Protein AF-A0A923UXL6-F1 (afdb_monomer_lite)

Foldseek 3Di:
DDDPPPPLAPCDPVLQVVLVVVFKGKDWDADPNATAIAIWGRPVNPNDPTRVRRLVVLVVVLPDPPDSSVRRVSSRVSSVVVPDDD

Radius of gyration: 13.3 Å; chains: 1; bounding box: 40×26×32 Å

Sequence (86 aa):
MFRKNMLISNWNTDDSTAARAQGWDVYEVVDNGHYYLEIQRDDASNIFLTDTAARDFVKALATKQKTLHHRAYMAMFLSKTQRRSA

pLDDT: mean 83.08, std 18.28, range [33.69, 96.88]

Structure (mmCIF, N/CA/C/O backbone):
data_AF-A0A923UXL6-F1
#
_entry.id   AF-A0A923UXL6-F1
#
loop_
_atom_site.group_PDB
_atom_site.id
_atom_site.type_symbol
_atom_site.label_atom_id
_atom_site.label_alt_id
_atom_site.label_comp_id
_atom_site.label_asym_id
_atom_site.label_entity_id
_atom_site.label_seq_id
_atom_site.pdbx_PDB_ins_code
_atom_site.Cartn_x
_atom_site.Cartn_y
_atom_site.Cartn_z
_atom_site.occupancy
_atom_site.B_iso_or_equiv
_atom_site.auth_seq_id
_atom_site.auth_comp_id
_atom_site.auth_asym_id
_atom_site.auth_atom_id
_atom_site.pdbx_PDB_model_num
ATOM 1 N N . MET A 1 1 ? 26.872 -10.238 -9.822 1.00 35.12 1 MET A N 1
ATOM 2 C CA . MET A 1 1 ? 27.046 -8.773 -9.699 1.00 35.12 1 MET A CA 1
ATOM 3 C C . MET A 1 1 ? 25.672 -8.168 -9.422 1.00 35.12 1 MET A C 1
ATOM 5 O O . MET A 1 1 ? 24.918 -7.935 -10.355 1.00 35.12 1 MET A O 1
ATOM 9 N N . PHE A 1 2 ? 25.282 -8.037 -8.151 1.00 33.69 2 PHE A N 1
ATOM 10 C CA . PHE A 1 2 ? 23.959 -7.516 -7.785 1.00 33.69 2 PHE A CA 1
ATOM 11 C C . PHE A 1 2 ? 23.957 -5.994 -7.939 1.00 33.69 2 PHE A C 1
ATOM 13 O O . PHE A 1 2 ? 24.761 -5.302 -7.312 1.00 33.69 2 PHE A O 1
ATOM 20 N N . ARG A 1 3 ? 23.109 -5.472 -8.833 1.00 38.31 3 ARG A N 1
ATOM 21 C CA . ARG A 1 3 ? 23.004 -4.030 -9.062 1.00 38.31 3 ARG A CA 1
ATOM 22 C C . ARG A 1 3 ? 22.409 -3.362 -7.829 1.00 38.31 3 ARG A C 1
ATOM 24 O O . ARG A 1 3 ?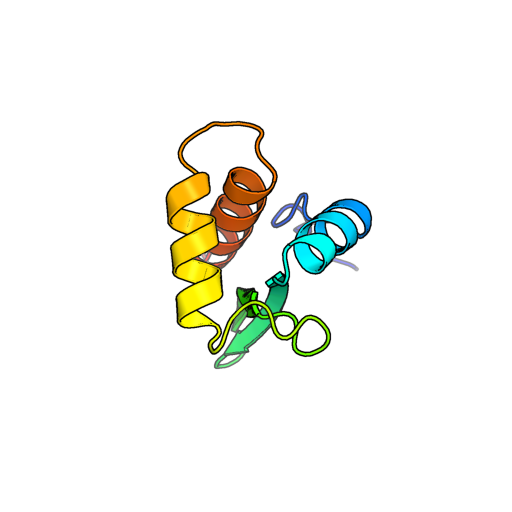 21.297 -3.652 -7.404 1.00 38.31 3 ARG A O 1
ATOM 31 N N . LYS A 1 4 ? 23.184 -2.421 -7.309 1.00 38.47 4 LYS A N 1
ATOM 32 C CA . LYS A 1 4 ? 22.937 -1.536 -6.174 1.00 38.47 4 LYS A CA 1
ATOM 33 C C . LYS A 1 4 ? 21.886 -0.457 -6.514 1.00 38.47 4 LYS A C 1
ATOM 35 O O . LYS A 1 4 ? 22.119 0.717 -6.269 1.00 38.47 4 LYS A O 1
ATOM 40 N N . ASN A 1 5 ? 20.748 -0.858 -7.092 1.00 41.31 5 ASN A N 1
ATOM 41 C CA . ASN A 1 5 ? 19.578 0.004 -7.340 1.00 41.31 5 ASN A CA 1
ATOM 42 C C . ASN A 1 5 ? 18.445 -0.234 -6.323 1.00 41.31 5 ASN A C 1
ATOM 44 O O . ASN A 1 5 ? 17.342 0.275 -6.482 1.00 41.31 5 ASN A O 1
ATOM 48 N N . MET A 1 6 ? 18.719 -0.973 -5.247 1.00 41.00 6 MET A N 1
ATOM 49 C CA . MET A 1 6 ? 17.757 -1.359 -4.208 1.00 41.00 6 MET A CA 1
ATOM 50 C C . MET A 1 6 ? 17.457 -0.215 -3.210 1.00 41.00 6 MET A C 1
ATOM 52 O O . MET A 1 6 ? 17.410 -0.427 -2.007 1.00 41.00 6 MET A O 1
ATOM 56 N N . LEU A 1 7 ? 17.310 1.020 -3.704 1.00 44.50 7 LEU A N 1
ATOM 57 C CA . LEU A 1 7 ? 16.946 2.212 -2.917 1.00 44.50 7 LEU A CA 1
ATOM 58 C C . LEU A 1 7 ? 15.458 2.584 -3.053 1.00 44.50 7 LEU A C 1
ATOM 60 O O . LEU A 1 7 ? 15.033 3.615 -2.540 1.00 44.50 7 LEU A O 1
ATOM 64 N N . ILE A 1 8 ? 14.658 1.784 -3.766 1.00 52.12 8 ILE A N 1
ATOM 65 C CA . ILE A 1 8 ? 13.295 2.179 -4.164 1.00 52.12 8 ILE A CA 1
ATOM 66 C C . ILE A 1 8 ? 12.285 2.026 -3.020 1.00 52.12 8 ILE A C 1
ATOM 68 O O . ILE A 1 8 ? 11.252 2.694 -3.025 1.00 52.12 8 ILE A O 1
ATOM 72 N N . SER A 1 9 ? 12.596 1.253 -1.979 1.00 58.03 9 SER A N 1
ATOM 73 C CA . SER A 1 9 ? 11.743 1.214 -0.798 1.00 58.03 9 SER A CA 1
ATOM 74 C C . SER A 1 9 ? 12.534 1.155 0.492 1.00 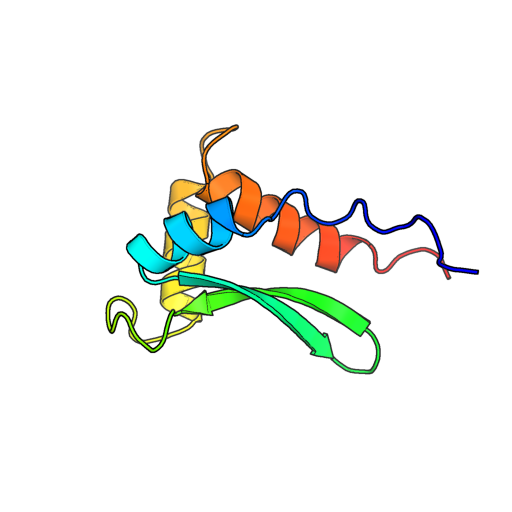58.03 9 SER A C 1
ATOM 76 O O . SER A 1 9 ? 13.073 0.120 0.866 1.00 58.03 9 SER A O 1
ATOM 78 N N . ASN A 1 10 ? 12.448 2.233 1.266 1.00 71.31 10 ASN A N 1
ATOM 79 C CA . ASN A 1 10 ? 12.588 2.164 2.721 1.00 71.31 10 ASN A CA 1
ATOM 80 C C . ASN A 1 10 ? 11.381 1.436 3.353 1.00 71.31 10 ASN A C 1
ATOM 82 O O . ASN A 1 10 ? 10.972 1.814 4.442 1.00 71.31 10 ASN A O 1
ATOM 86 N N . TRP A 1 11 ? 10.749 0.489 2.654 1.00 87.12 11 TRP A N 1
ATOM 87 C CA . TRP A 1 11 ? 9.685 -0.354 3.187 1.00 87.12 11 TRP A CA 1
ATOM 88 C C . TRP A 1 11 ? 10.338 -1.618 3.726 1.00 87.12 11 TRP A C 1
ATOM 90 O O . TRP A 1 11 ? 11.068 -2.288 2.995 1.00 87.12 11 TRP A O 1
ATOM 100 N N . ASN A 1 12 ? 10.152 -1.893 5.009 1.00 88.94 12 ASN A N 1
ATOM 101 C CA . ASN A 1 12 ? 10.806 -2.998 5.696 1.00 88.94 12 ASN A CA 1
ATOM 102 C C . ASN A 1 12 ? 9.789 -3.875 6.443 1.00 88.94 12 ASN A C 1
ATOM 104 O O . ASN A 1 12 ? 8.591 -3.601 6.455 1.00 88.94 12 ASN A O 1
ATOM 108 N N . THR A 1 13 ? 10.278 -4.936 7.083 1.00 90.25 13 THR A N 1
ATOM 109 C CA . THR A 1 13 ? 9.441 -5.879 7.837 1.00 90.25 13 THR A CA 1
ATOM 110 C C . THR A 1 13 ? 8.630 -5.209 8.950 1.00 90.25 13 THR A C 1
ATOM 112 O O . THR A 1 13 ? 7.486 -5.603 9.192 1.00 90.25 13 THR A O 1
ATOM 115 N N . ASP A 1 14 ? 9.181 -4.188 9.608 1.00 92.62 14 ASP A N 1
ATOM 116 C CA . ASP A 1 14 ? 8.485 -3.462 10.675 1.00 92.62 14 ASP A CA 1
ATOM 117 C C . ASP A 1 14 ? 7.332 -2.626 10.104 1.00 92.62 14 ASP A C 1
ATOM 119 O O . ASP A 1 14 ? 6.240 -2.610 10.672 1.00 92.62 14 ASP A O 1
ATOM 123 N N . ASP A 1 15 ? 7.537 -1.992 8.946 1.00 93.38 15 ASP A N 1
ATOM 124 C CA . ASP A 1 15 ? 6.482 -1.271 8.231 1.00 93.38 15 ASP A CA 1
ATOM 125 C C . ASP A 1 15 ? 5.360 -2.208 7.798 1.00 93.38 15 ASP A C 1
ATOM 127 O O . ASP A 1 15 ? 4.194 -1.904 8.039 1.00 93.38 15 ASP A O 1
ATOM 131 N N . SER A 1 16 ? 5.701 -3.368 7.228 1.00 93.88 16 SER A N 1
ATOM 132 C CA . SER A 1 16 ? 4.717 -4.392 6.866 1.00 93.88 16 SER A CA 1
ATOM 133 C C . SER A 1 16 ? 3.941 -4.896 8.078 1.00 93.88 16 SER A C 1
ATOM 135 O O . SER A 1 16 ? 2.729 -5.076 8.011 1.00 93.88 16 SER A O 1
ATOM 137 N N . THR A 1 17 ? 4.607 -5.085 9.216 1.00 94.81 17 THR A N 1
ATOM 138 C CA . THR A 1 17 ? 3.937 -5.496 10.458 1.00 94.81 17 THR A CA 1
ATOM 139 C C . THR A 1 17 ? 2.956 -4.421 10.933 1.00 94.81 17 THR A C 1
ATOM 141 O O . THR A 1 17 ? 1.807 -4.724 11.257 1.00 94.81 17 THR A O 1
ATOM 144 N N . ALA A 1 18 ? 3.372 -3.152 10.922 1.00 95.12 18 ALA A N 1
ATOM 145 C CA . ALA A 1 18 ? 2.526 -2.028 11.313 1.00 95.12 18 ALA A CA 1
ATOM 146 C C . ALA A 1 18 ? 1.365 -1.781 10.333 1.00 95.12 18 ALA A C 1
ATOM 148 O O . ALA A 1 18 ? 0.281 -1.374 10.756 1.00 95.12 18 ALA A O 1
ATOM 149 N N . ALA A 1 19 ? 1.580 -2.026 9.041 1.00 95.44 19 ALA A N 1
ATOM 150 C CA . ALA A 1 19 ? 0.563 -1.904 8.008 1.00 95.44 19 ALA A CA 1
ATOM 151 C C . ALA A 1 19 ? -0.479 -3.023 8.137 1.00 95.44 19 ALA A C 1
ATOM 153 O O . ALA A 1 19 ? -1.678 -2.737 8.167 1.00 95.44 19 ALA A O 1
ATOM 154 N N . ARG A 1 20 ? -0.046 -4.280 8.326 1.00 95.94 20 ARG A N 1
ATOM 155 C CA . ARG A 1 20 ? -0.958 -5.423 8.516 1.00 95.94 20 ARG A CA 1
ATOM 156 C C . ARG A 1 20 ? -1.813 -5.280 9.767 1.00 95.94 20 ARG A C 1
ATOM 158 O O . ARG A 1 20 ? -2.989 -5.621 9.740 1.00 95.94 20 ARG A O 1
ATOM 165 N N . ALA A 1 21 ? -1.283 -4.669 10.829 1.00 95.31 21 ALA A N 1
ATOM 166 C CA . ALA A 1 21 ? -2.075 -4.311 12.008 1.00 95.31 21 ALA A CA 1
ATOM 167 C C . ALA A 1 21 ? -3.231 -3.331 11.699 1.00 95.31 21 ALA A C 1
ATOM 169 O O . ALA A 1 21 ? -4.175 -3.224 12.477 1.00 95.31 21 ALA A O 1
ATOM 170 N N . GLN A 1 22 ? -3.166 -2.622 10.569 1.00 95.94 22 GLN A N 1
ATOM 171 C CA . GLN A 1 22 ? -4.220 -1.749 10.045 1.00 95.94 22 GLN A CA 1
ATOM 172 C C . GLN A 1 22 ? -4.973 -2.367 8.856 1.00 95.94 22 GLN A C 1
ATOM 174 O O . GLN A 1 22 ? -5.854 -1.721 8.295 1.00 95.94 22 GLN A O 1
ATOM 179 N N . GLY A 1 23 ? -4.639 -3.600 8.470 1.00 96.69 23 GLY A N 1
ATOM 180 C CA . GLY A 1 23 ? -5.325 -4.375 7.442 1.00 96.69 23 GLY A CA 1
ATOM 181 C C . GLY A 1 23 ? -4.863 -4.155 6.007 1.00 96.69 23 GLY A C 1
ATOM 182 O O . GLY A 1 23 ? -5.602 -4.472 5.077 1.00 96.69 23 GLY A O 1
ATOM 183 N N . TRP A 1 24 ? -3.668 -3.614 5.795 1.00 96.81 24 TRP A N 1
ATOM 184 C CA . TRP A 1 24 ? -3.100 -3.379 4.466 1.00 96.81 24 TRP A CA 1
ATOM 185 C C . TRP A 1 24 ? -1.592 -3.653 4.461 1.00 96.81 24 TRP A C 1
ATOM 187 O O . TRP A 1 24 ? -0.981 -3.733 5.516 1.00 96.81 24 TRP A O 1
ATOM 197 N N . ASP A 1 25 ? -0.960 -3.802 3.302 1.00 96.88 25 ASP A N 1
ATOM 198 C CA . ASP A 1 25 ? 0.509 -3.856 3.194 1.00 96.88 25 ASP A CA 1
ATOM 199 C C . ASP A 1 25 ? 0.956 -3.411 1.789 1.00 96.88 25 ASP A C 1
ATOM 201 O O . ASP A 1 25 ? 0.130 -3.158 0.906 1.00 96.88 25 ASP A O 1
ATOM 205 N N . VAL A 1 26 ? 2.264 -3.267 1.589 1.00 94.31 26 VAL A N 1
ATOM 206 C CA . VAL A 1 26 ? 2.890 -2.966 0.302 1.00 94.31 26 VAL A CA 1
ATOM 207 C C . VAL A 1 26 ? 3.551 -4.227 -0.245 1.00 94.31 26 VAL A C 1
ATOM 209 O O . VAL A 1 26 ? 4.392 -4.835 0.415 1.00 94.31 26 VAL A O 1
ATOM 212 N N . TYR A 1 27 ? 3.211 -4.581 -1.480 1.00 91.31 27 TYR A N 1
ATOM 213 C CA . TYR A 1 27 ? 3.717 -5.764 -2.169 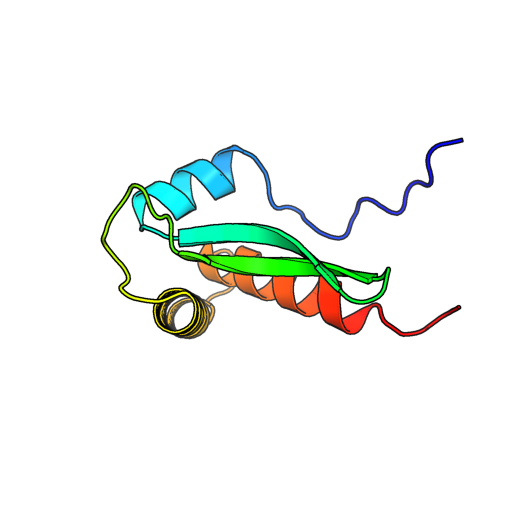1.00 91.31 27 TYR A CA 1
ATOM 214 C C . TYR A 1 27 ? 4.405 -5.392 -3.476 1.00 91.31 27 TYR A C 1
ATOM 216 O O . TYR A 1 27 ? 4.041 -4.416 -4.134 1.00 91.31 27 TYR A O 1
ATOM 224 N N . GLU A 1 28 ? 5.385 -6.201 -3.870 1.00 90.38 28 GLU A N 1
ATOM 225 C CA . GLU A 1 28 ? 5.973 -6.140 -5.203 1.00 90.38 28 GLU A CA 1
ATOM 226 C C . GLU A 1 28 ? 5.041 -6.815 -6.215 1.00 90.38 28 GLU A C 1
ATOM 228 O O . GLU A 1 28 ? 4.584 -7.940 -6.019 1.00 90.38 28 GLU A O 1
ATOM 233 N N . VAL A 1 29 ? 4.754 -6.106 -7.300 1.00 89.69 29 VAL A N 1
ATOM 234 C CA . VAL A 1 29 ? 3.919 -6.544 -8.412 1.00 89.69 29 VAL A CA 1
ATOM 235 C C . VAL A 1 29 ? 4.767 -6.556 -9.675 1.00 89.69 29 VAL A C 1
ATOM 237 O O . VAL A 1 29 ? 5.522 -5.619 -9.950 1.00 89.69 29 VAL A O 1
ATOM 240 N N . VAL A 1 30 ? 4.614 -7.623 -10.457 1.00 86.94 30 VAL A N 1
ATOM 241 C CA . VAL A 1 30 ? 5.240 -7.773 -11.771 1.00 86.94 30 VAL A CA 1
ATOM 242 C C . VAL A 1 30 ? 4.168 -7.614 -12.839 1.00 86.94 30 VAL A C 1
ATOM 244 O O . VAL A 1 30 ? 3.252 -8.426 -12.922 1.00 86.94 30 VAL A O 1
ATOM 247 N N . ASP A 1 31 ? 4.305 -6.591 -13.678 1.00 85.06 31 ASP A N 1
ATOM 248 C CA . ASP A 1 31 ? 3.445 -6.376 -14.844 1.00 85.06 31 ASP A CA 1
ATOM 249 C C . ASP A 1 31 ? 4.310 -6.184 -16.086 1.00 85.06 31 ASP A C 1
ATOM 251 O O . ASP A 1 31 ? 5.135 -5.268 -16.142 1.00 85.06 31 ASP A O 1
ATOM 255 N N . ASN A 1 32 ? 4.134 -7.046 -17.089 1.00 85.75 32 ASN A N 1
ATOM 256 C CA . ASN A 1 32 ? 4.854 -6.972 -18.364 1.00 85.75 32 ASN A CA 1
ATOM 257 C C . ASN A 1 32 ? 6.385 -6.843 -18.205 1.00 85.75 32 ASN A C 1
ATOM 259 O O . ASN A 1 32 ? 7.034 -6.040 -18.875 1.00 85.75 32 ASN A O 1
ATOM 263 N N . GLY A 1 33 ? 6.966 -7.613 -17.276 1.00 84.50 33 GLY A N 1
ATOM 264 C CA . GLY A 1 33 ? 8.406 -7.595 -16.980 1.00 84.50 33 GLY A CA 1
ATOM 265 C C . GLY A 1 33 ? 8.878 -6.382 -16.169 1.00 84.50 33 GLY A C 1
ATOM 266 O O . GLY A 1 33 ? 10.079 -6.224 -15.951 1.00 84.50 33 GLY A O 1
ATOM 267 N N . HIS A 1 34 ? 7.956 -5.534 -15.711 1.00 81.62 34 HIS A N 1
ATOM 268 C CA . HIS A 1 34 ? 8.246 -4.362 -14.901 1.00 81.62 34 HIS A CA 1
ATOM 269 C C . HIS A 1 34 ? 7.851 -4.602 -13.442 1.00 81.62 34 HIS A C 1
ATOM 271 O O . HIS A 1 34 ? 6.697 -4.911 -13.150 1.00 81.62 34 HIS A O 1
ATOM 277 N N . TYR A 1 35 ? 8.812 -4.421 -12.540 1.00 85.81 35 TYR A N 1
ATOM 278 C CA . TYR A 1 35 ? 8.619 -4.539 -11.098 1.00 85.81 35 TYR A CA 1
ATOM 279 C C . TYR A 1 35 ? 8.228 -3.178 -10.524 1.00 85.81 35 TYR A C 1
ATOM 281 O O . TYR A 1 35 ? 8.894 -2.175 -10.789 1.00 85.81 35 TYR A O 1
ATOM 289 N N . TYR A 1 36 ? 7.154 -3.130 -9.745 1.00 88.19 36 TYR A N 1
ATOM 290 C CA . TYR A 1 36 ? 6.768 -1.950 -8.975 1.00 88.19 36 TYR A CA 1
ATOM 291 C C . TYR A 1 36 ? 6.051 -2.359 -7.693 1.00 88.19 36 TYR A C 1
ATOM 293 O O . TYR A 1 36 ? 5.645 -3.501 -7.527 1.00 88.19 36 TYR A O 1
ATOM 301 N N . LEU A 1 37 ? 5.891 -1.416 -6.776 1.00 91.44 37 LEU A N 1
ATOM 302 C CA . LEU A 1 37 ? 5.192 -1.628 -5.520 1.00 91.44 37 LEU A CA 1
ATOM 303 C C . LEU A 1 37 ? 3.730 -1.207 -5.641 1.00 91.44 37 LEU A C 1
ATOM 305 O O . LEU A 1 37 ? 3.417 -0.195 -6.272 1.00 91.44 37 LEU A O 1
ATOM 309 N N . GLU A 1 38 ? 2.845 -1.955 -4.995 1.00 94.19 38 GLU A N 1
ATOM 310 C CA . GLU A 1 38 ? 1.419 -1.663 -4.880 1.00 94.19 38 GLU A CA 1
ATOM 311 C C . GLU A 1 38 ? 0.966 -1.841 -3.430 1.00 94.19 38 GLU A C 1
ATOM 313 O O . GLU A 1 38 ? 1.430 -2.735 -2.730 1.00 94.19 38 GLU A O 1
ATOM 318 N N . ILE A 1 39 ? 0.043 -0.990 -2.987 1.00 95.75 39 ILE A N 1
ATOM 319 C CA . ILE A 1 39 ? -0.656 -1.174 -1.713 1.00 95.75 39 ILE A 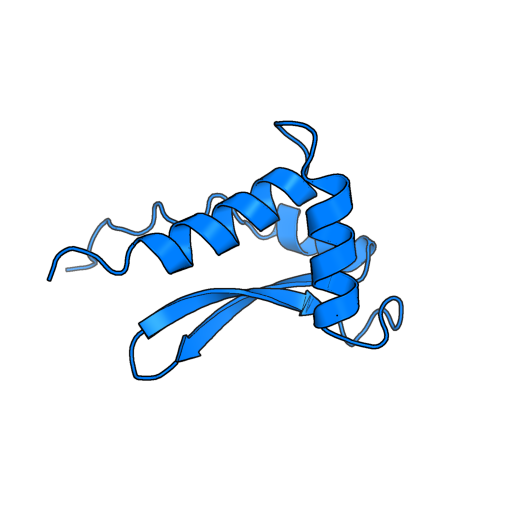CA 1
ATOM 320 C C . ILE A 1 39 ? -1.836 -2.120 -1.950 1.00 95.75 39 ILE A C 1
ATOM 322 O O . ILE A 1 39 ? -2.640 -1.881 -2.853 1.00 95.75 39 ILE A O 1
ATOM 326 N N . GLN A 1 40 ? -1.956 -3.153 -1.125 1.00 96.25 40 GLN A N 1
ATOM 327 C CA . GLN A 1 40 ? -3.041 -4.135 -1.176 1.00 96.25 40 GLN A CA 1
ATOM 328 C C . GLN A 1 40 ? -3.645 -4.328 0.213 1.00 96.25 40 GLN A C 1
ATOM 330 O O . GLN A 1 40 ? -3.048 -3.948 1.226 1.00 96.25 40 GLN A O 1
ATOM 335 N N . ARG A 1 41 ? -4.853 -4.890 0.266 1.00 96.69 41 ARG A N 1
ATOM 336 C CA . ARG A 1 41 ? -5.463 -5.284 1.538 1.00 96.69 41 ARG A CA 1
ATOM 337 C C . ARG A 1 41 ? -4.713 -6.482 2.125 1.00 96.69 41 ARG A C 1
ATOM 339 O O . ARG A 1 41 ? -4.185 -7.313 1.394 1.00 96.69 41 ARG A O 1
ATOM 346 N N . ASP A 1 42 ? -4.718 -6.594 3.444 1.00 94.88 42 ASP A N 1
ATOM 347 C CA . ASP A 1 42 ? -4.312 -7.818 4.123 1.00 94.88 42 ASP A CA 1
ATOM 348 C C . ASP A 1 42 ? -5.517 -8.761 4.231 1.00 94.88 42 ASP A C 1
ATOM 350 O O . ASP A 1 42 ? -6.447 -8.503 5.006 1.00 94.88 42 ASP A O 1
ATOM 354 N N . ASP A 1 43 ? -5.494 -9.853 3.463 1.00 90.31 43 ASP A N 1
ATOM 355 C CA . ASP A 1 43 ? -6.562 -10.859 3.421 1.00 90.31 43 ASP A CA 1
ATOM 356 C C . ASP A 1 43 ? -6.817 -11.514 4.791 1.00 90.31 43 ASP A C 1
ATOM 358 O O . ASP A 1 43 ? -7.932 -11.959 5.060 1.00 90.31 43 ASP A O 1
ATOM 362 N N . ALA A 1 44 ? -5.818 -11.548 5.683 1.00 89.81 44 ALA A N 1
ATOM 363 C CA . ALA A 1 44 ? -5.974 -12.114 7.023 1.00 89.81 44 ALA A CA 1
ATOM 364 C C . ALA A 1 44 ? -6.786 -11.208 7.967 1.00 89.81 44 ALA A C 1
ATOM 366 O O . ALA A 1 44 ? -7.427 -11.695 8.900 1.00 89.81 44 ALA A O 1
ATOM 367 N N . SER A 1 45 ? -6.772 -9.893 7.733 1.00 87.31 45 SER A N 1
ATOM 368 C CA . SER A 1 45 ? -7.363 -8.900 8.637 1.00 87.31 45 SER A CA 1
ATOM 369 C C . SER A 1 45 ? -8.877 -8.717 8.472 1.00 87.31 45 SER A C 1
ATOM 371 O O . SER A 1 45 ? -9.547 -8.306 9.417 1.00 87.31 45 SER A O 1
ATOM 373 N N . ASN A 1 46 ? -9.421 -8.973 7.274 1.00 88.25 46 ASN A N 1
ATOM 374 C CA . ASN A 1 46 ? -10.796 -8.631 6.875 1.00 88.25 46 ASN A CA 1
ATOM 375 C C . ASN A 1 46 ? -11.213 -7.155 7.117 1.00 88.25 46 ASN A C 1
ATOM 377 O O . ASN A 1 46 ? -12.406 -6.856 7.145 1.00 88.25 46 ASN A O 1
ATOM 381 N N . ILE A 1 47 ? -10.266 -6.215 7.267 1.00 93.88 47 ILE A N 1
ATOM 382 C CA . ILE A 1 47 ? -10.569 -4.789 7.518 1.00 93.88 47 ILE A CA 1
ATOM 383 C C . ILE A 1 47 ? -11.048 -4.079 6.243 1.00 93.88 47 ILE A C 1
ATOM 385 O O . ILE A 1 47 ? -12.021 -3.325 6.282 1.00 93.88 47 ILE A O 1
ATOM 389 N N . PHE A 1 48 ? -10.391 -4.320 5.103 1.00 95.19 48 PHE A N 1
ATOM 390 C CA . PHE A 1 48 ? -10.789 -3.749 3.813 1.00 95.19 48 PHE A CA 1
ATOM 391 C C . PHE A 1 48 ? -11.408 -4.803 2.900 1.00 95.19 48 PHE A C 1
ATOM 393 O O . PHE A 1 48 ? -10.869 -5.891 2.704 1.00 95.19 48 PHE A O 1
ATOM 400 N N . LEU A 1 49 ? -12.518 -4.440 2.256 1.00 93.88 49 LEU A N 1
ATOM 401 C CA . LEU A 1 49 ? -13.193 -5.310 1.291 1.00 93.88 49 LEU A CA 1
ATOM 402 C C . LEU A 1 49 ? -12.421 -5.448 -0.028 1.00 93.88 49 LEU A C 1
ATOM 404 O O . LEU A 1 49 ? -12.560 -6.459 -0.706 1.00 93.88 49 LEU A O 1
ATOM 408 N N . THR A 1 50 ? -11.618 -4.448 -0.404 1.00 96.31 50 THR A N 1
ATOM 409 C CA . THR A 1 50 ? -10.889 -4.415 -1.681 1.00 96.31 50 THR A CA 1
ATOM 410 C C . THR A 1 50 ? -9.538 -3.715 -1.541 1.00 96.31 50 THR A C 1
ATOM 412 O O . THR A 1 50 ? -9.371 -2.846 -0.683 1.00 96.31 50 THR A O 1
ATOM 415 N N . ASP A 1 51 ? -8.602 -4.017 -2.445 1.00 95.75 51 ASP A N 1
ATOM 416 C CA . ASP A 1 51 ? -7.314 -3.308 -2.543 1.00 95.75 51 ASP A CA 1
ATOM 417 C C . ASP A 1 51 ? -7.487 -1.821 -2.854 1.00 95.75 51 ASP A C 1
ATOM 419 O O . ASP A 1 51 ? -6.685 -0.980 -2.453 1.00 95.75 51 ASP A O 1
ATOM 423 N N . THR A 1 52 ? -8.549 -1.468 -3.579 1.00 96.44 52 THR A N 1
ATOM 424 C CA . THR A 1 52 ? -8.894 -0.069 -3.846 1.00 96.44 52 THR A CA 1
ATOM 425 C C . THR A 1 52 ? -9.255 0.659 -2.553 1.00 96.44 52 THR A C 1
ATOM 427 O O . THR A 1 52 ? -8.729 1.741 -2.317 1.00 96.44 52 THR A O 1
ATOM 430 N N . ALA A 1 53 ? -10.044 0.043 -1.665 1.00 96.06 53 ALA A N 1
ATOM 431 C CA . ALA A 1 53 ? -10.374 0.635 -0.368 1.00 96.06 53 ALA A CA 1
ATOM 432 C C . ALA A 1 53 ? -9.131 0.817 0.525 1.00 96.06 53 ALA A C 1
ATOM 434 O O . ALA A 1 53 ? -8.969 1.874 1.136 1.00 96.06 53 ALA A O 1
ATOM 435 N N . ALA A 1 54 ? -8.224 -0.167 0.552 1.00 96.44 54 ALA A N 1
ATOM 436 C CA . ALA A 1 54 ? -6.946 -0.052 1.260 1.00 96.44 54 ALA A CA 1
ATOM 437 C C . ALA A 1 54 ? -6.080 1.092 0.693 1.00 96.44 54 ALA A C 1
ATOM 439 O O . ALA A 1 54 ? -5.532 1.903 1.442 1.00 96.44 54 ALA A O 1
ATOM 440 N N . ARG A 1 55 ? -6.002 1.225 -0.638 1.00 95.62 55 ARG A N 1
ATOM 441 C CA . ARG A 1 55 ? -5.274 2.320 -1.302 1.00 95.62 55 ARG A CA 1
ATOM 442 C C . ARG A 1 55 ? -5.847 3.692 -0.994 1.00 95.62 55 ARG A C 1
ATOM 444 O O . ARG A 1 55 ? -5.079 4.607 -0.698 1.00 95.62 55 ARG A O 1
ATOM 451 N N . ASP A 1 56 ? -7.165 3.837 -1.055 1.00 94.88 56 ASP A N 1
ATOM 452 C CA . ASP A 1 56 ? -7.835 5.103 -0.764 1.00 94.88 56 ASP A CA 1
ATOM 453 C C . ASP A 1 56 ? -7.620 5.516 0.695 1.00 94.88 56 ASP A C 1
ATOM 455 O O . ASP A 1 56 ? -7.307 6.679 0.964 1.00 94.88 56 ASP A O 1
ATOM 459 N N . PHE A 1 57 ? -7.676 4.557 1.625 1.00 94.88 57 PHE A N 1
ATOM 460 C CA . PHE A 1 57 ? -7.339 4.771 3.031 1.00 94.88 57 PHE A CA 1
ATOM 461 C C . PHE A 1 57 ? -5.902 5.275 3.209 1.00 94.88 57 PHE A C 1
ATOM 463 O O . PHE A 1 57 ? -5.677 6.332 3.808 1.00 94.88 57 PHE A O 1
ATOM 470 N N . VAL A 1 58 ? -4.920 4.570 2.637 1.00 95.06 58 VAL A N 1
ATOM 471 C CA . VAL A 1 58 ? -3.510 4.968 2.738 1.00 95.06 58 VAL A CA 1
ATOM 472 C C . VAL A 1 58 ? -3.285 6.346 2.121 1.00 95.06 58 VAL A C 1
ATOM 474 O O . VAL A 1 58 ? -2.630 7.196 2.726 1.00 95.06 58 VAL A O 1
ATOM 477 N N . LYS A 1 59 ? -3.870 6.613 0.951 1.00 93.00 59 LYS A N 1
ATOM 478 C CA . LYS A 1 59 ? -3.769 7.907 0.269 1.00 93.00 59 LYS A CA 1
ATOM 479 C C . LYS A 1 59 ? -4.376 9.044 1.096 1.00 93.00 59 LYS A C 1
ATOM 481 O O . LYS A 1 59 ? -3.770 10.112 1.172 1.00 93.00 59 LYS A O 1
ATOM 486 N N . ALA A 1 60 ? -5.522 8.825 1.742 1.00 92.06 60 ALA A N 1
ATOM 487 C CA . ALA A 1 60 ? -6.162 9.823 2.600 1.00 92.06 60 ALA A CA 1
ATOM 488 C C . ALA A 1 60 ? -5.288 10.199 3.814 1.00 92.06 60 ALA A C 1
ATOM 490 O O . ALA A 1 60 ? -5.242 11.363 4.219 1.00 92.06 60 ALA A O 1
ATOM 491 N N . LEU A 1 61 ? -4.544 9.236 4.367 1.00 92.81 61 LEU A N 1
ATOM 492 C CA . LEU A 1 61 ? -3.685 9.431 5.542 1.00 92.81 61 LEU A CA 1
ATOM 493 C C . LEU A 1 61 ? -2.227 9.800 5.212 1.00 92.81 61 LEU A C 1
ATOM 495 O O . LEU A 1 61 ? -1.471 10.211 6.100 1.00 92.81 61 LEU A O 1
ATOM 499 N N . ALA A 1 62 ? -1.824 9.721 3.943 1.00 91.94 62 ALA A N 1
ATOM 500 C CA . ALA A 1 62 ? -0.483 10.074 3.465 1.00 91.94 62 ALA A CA 1
ATOM 501 C C . ALA A 1 62 ? -0.179 11.590 3.479 1.00 91.94 62 ALA A C 1
ATOM 503 O O . ALA A 1 62 ? 0.928 12.004 3.126 1.00 91.94 62 ALA A O 1
ATOM 504 N N . THR A 1 63 ? -1.134 12.424 3.906 1.00 82.19 63 THR A N 1
ATOM 505 C CA . THR A 1 63 ? -1.055 13.898 3.914 1.00 82.19 63 THR A CA 1
ATOM 506 C C . THR A 1 63 ? 0.041 14.469 4.817 1.00 82.19 63 THR A C 1
ATOM 508 O O . THR A 1 63 ? 0.474 15.602 4.613 1.00 82.19 63 THR A O 1
ATOM 511 N N . LYS A 1 64 ? 0.530 13.702 5.798 1.00 73.69 64 LYS A N 1
ATOM 512 C CA . LYS A 1 64 ? 1.593 14.117 6.725 1.00 73.69 64 LYS A CA 1
ATOM 513 C C . LYS A 1 64 ? 2.904 13.400 6.413 1.00 73.69 64 LYS A C 1
ATOM 515 O O . LYS A 1 64 ? 2.960 12.173 6.434 1.00 73.69 64 LYS A O 1
ATOM 520 N N . GLN A 1 65 ? 3.979 14.161 6.208 1.00 65.81 65 GLN A N 1
ATOM 521 C CA . GLN A 1 65 ? 5.329 13.599 6.098 1.00 65.81 65 GLN A CA 1
ATOM 522 C C . GLN A 1 65 ? 5.680 12.804 7.369 1.00 65.81 65 GLN A C 1
ATOM 524 O O . GLN A 1 65 ? 5.337 13.222 8.475 1.00 65.81 65 GLN A O 1
ATOM 529 N N . LYS A 1 66 ? 6.397 11.683 7.204 1.00 71.69 66 LYS A N 1
ATOM 530 C CA . LYS A 1 66 ? 6.842 10.739 8.258 1.00 71.69 66 LYS A CA 1
ATOM 531 C C . LYS A 1 66 ? 5.796 9.758 8.813 1.00 71.69 66 LYS A C 1
ATOM 533 O O . LYS A 1 66 ? 6.135 8.991 9.708 1.00 71.69 66 LYS A O 1
ATOM 538 N N . THR A 1 67 ? 4.567 9.716 8.297 1.00 85.88 67 THR A N 1
ATOM 539 C CA . THR A 1 67 ? 3.633 8.632 8.657 1.00 85.88 67 THR A CA 1
ATOM 540 C C . THR A 1 67 ? 3.940 7.352 7.876 1.00 85.88 67 THR A C 1
ATOM 542 O O . THR A 1 67 ? 4.487 7.404 6.771 1.00 85.88 67 THR A O 1
ATOM 545 N N . LEU A 1 68 ? 3.544 6.200 8.428 1.00 93.50 68 LEU A N 1
ATOM 546 C CA . LEU A 1 68 ? 3.576 4.906 7.735 1.00 93.50 68 LEU A CA 1
ATOM 547 C C . LEU A 1 68 ? 2.893 4.995 6.356 1.00 93.50 68 LEU A C 1
ATOM 549 O O . LEU A 1 68 ? 3.463 4.598 5.346 1.00 93.50 68 LEU A O 1
ATOM 553 N N . HIS A 1 69 ? 1.716 5.624 6.308 1.00 95.12 69 HIS A N 1
ATOM 554 C CA . HIS A 1 69 ? 0.939 5.857 5.089 1.00 95.12 69 HIS A CA 1
ATOM 555 C C . HIS A 1 69 ? 1.687 6.689 4.047 1.00 95.12 69 HIS A C 1
ATOM 557 O O . HIS A 1 69 ? 1.695 6.355 2.866 1.00 95.12 69 HIS A O 1
ATOM 563 N N . HIS A 1 70 ? 2.347 7.765 4.482 1.00 92.81 70 HIS A N 1
ATOM 564 C CA . HIS A 1 70 ? 3.145 8.600 3.593 1.00 92.81 70 HIS A CA 1
ATOM 565 C C . HIS A 1 70 ? 4.314 7.816 2.995 1.00 92.81 70 HIS A C 1
ATOM 567 O O . HIS A 1 70 ? 4.565 7.905 1.795 1.00 92.81 70 HIS A O 1
ATOM 573 N N . ARG A 1 71 ? 5.002 7.007 3.809 1.00 91.38 71 ARG A N 1
ATOM 574 C CA . ARG A 1 71 ? 6.091 6.139 3.341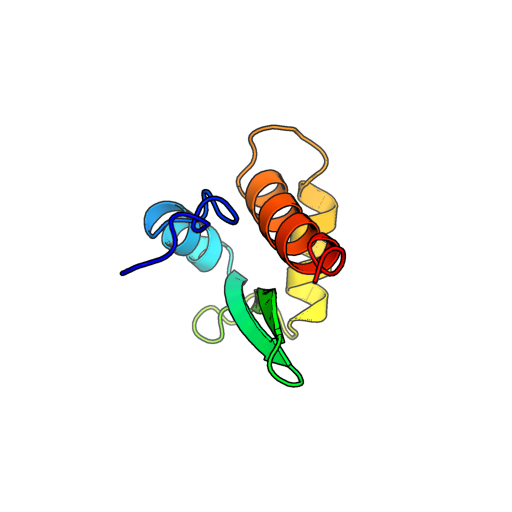 1.00 91.38 71 ARG A CA 1
ATOM 575 C C . ARG A 1 71 ? 5.595 5.092 2.343 1.00 91.38 71 ARG A C 1
ATOM 577 O O . ARG A 1 71 ? 6.212 4.957 1.291 1.00 91.38 71 ARG A O 1
ATOM 584 N N . ALA A 1 72 ? 4.477 4.423 2.631 1.00 93.25 72 ALA A N 1
ATOM 585 C CA . ALA A 1 72 ? 3.848 3.457 1.728 1.00 93.25 72 ALA A CA 1
ATOM 586 C C . ALA A 1 72 ? 3.478 4.096 0.384 1.00 93.25 72 ALA A C 1
ATOM 588 O O . ALA A 1 72 ? 3.842 3.598 -0.681 1.00 93.25 72 ALA A O 1
ATOM 589 N N . TYR A 1 73 ? 2.811 5.252 0.436 1.00 92.44 73 TYR A N 1
ATOM 590 C CA . TYR A 1 73 ? 2.398 5.989 -0.751 1.00 92.44 73 TYR A CA 1
ATOM 591 C C . TYR A 1 73 ? 3.598 6.446 -1.589 1.00 92.44 73 TYR A C 1
ATOM 593 O O . TYR A 1 73 ? 3.587 6.296 -2.809 1.00 92.44 73 TYR A O 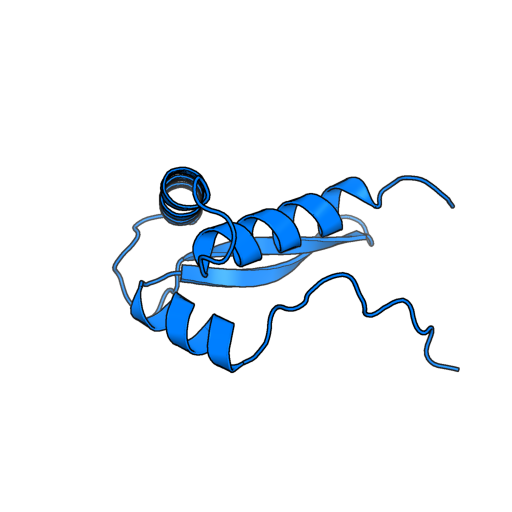1
ATOM 601 N N . MET A 1 74 ? 4.656 6.953 -0.948 1.00 90.12 74 MET A N 1
ATOM 602 C CA . MET A 1 74 ? 5.881 7.358 -1.638 1.00 90.12 74 MET A CA 1
ATOM 603 C C . MET A 1 74 ? 6.630 6.168 -2.245 1.00 90.12 74 MET A C 1
ATOM 605 O O . MET A 1 74 ? 7.097 6.285 -3.374 1.00 90.12 74 MET A O 1
ATOM 609 N N . ALA A 1 75 ? 6.714 5.027 -1.554 1.00 89.50 75 ALA A N 1
ATOM 610 C CA . ALA A 1 75 ? 7.333 3.813 -2.091 1.00 89.50 75 ALA A CA 1
ATOM 611 C C . ALA A 1 75 ? 6.593 3.318 -3.348 1.00 89.50 75 ALA A C 1
ATOM 613 O O . ALA A 1 75 ? 7.206 3.128 -4.401 1.00 89.50 75 ALA A O 1
ATOM 614 N N . MET A 1 76 ? 5.259 3.220 -3.275 1.00 91.56 76 MET A N 1
ATOM 615 C CA . MET A 1 76 ? 4.404 2.903 -4.424 1.00 91.56 76 MET A CA 1
ATOM 616 C C . MET A 1 76 ? 4.612 3.908 -5.568 1.00 91.56 76 MET A C 1
ATOM 618 O O . MET A 1 76 ? 4.881 3.512 -6.701 1.00 91.56 76 MET A O 1
ATOM 622 N N . PHE A 1 77 ? 4.528 5.211 -5.288 1.00 89.62 77 PHE A N 1
ATOM 623 C CA . PHE A 1 77 ? 4.656 6.258 -6.302 1.00 89.62 77 PHE A CA 1
ATOM 624 C C . PHE A 1 77 ? 6.024 6.234 -6.999 1.00 89.62 77 PHE A C 1
ATOM 626 O O . PHE A 1 77 ? 6.079 6.212 -8.227 1.00 89.62 77 PHE A O 1
ATOM 633 N N . LEU A 1 78 ? 7.122 6.186 -6.238 1.00 86.94 78 LEU A N 1
ATOM 634 C CA . LEU A 1 78 ? 8.486 6.195 -6.777 1.00 86.94 78 LEU A CA 1
ATOM 635 C C . LEU A 1 78 ? 8.799 4.941 -7.601 1.00 86.94 78 LEU A C 1
ATOM 637 O O . LEU A 1 78 ? 9.441 5.043 -8.646 1.00 86.94 78 LEU A O 1
ATOM 641 N N . SER A 1 79 ? 8.304 3.775 -7.178 1.00 87.00 79 SER A N 1
ATOM 642 C CA . SER A 1 79 ? 8.486 2.527 -7.930 1.00 87.00 79 SER A CA 1
ATOM 643 C C . SER A 1 79 ? 7.812 2.554 -9.311 1.00 87.00 79 SER A C 1
ATOM 645 O O . SER A 1 79 ? 8.317 1.968 -10.265 1.00 87.00 79 SER A O 1
ATOM 647 N N . LYS A 1 80 ? 6.701 3.291 -9.452 1.00 85.50 80 LYS A N 1
ATOM 648 C CA . LYS A 1 80 ? 5.964 3.429 -10.717 1.00 85.50 80 LYS A CA 1
ATOM 649 C C . LYS A 1 80 ? 6.525 4.531 -11.617 1.00 85.50 80 LYS A C 1
ATOM 651 O O . LYS A 1 80 ? 6.457 4.412 -12.841 1.00 85.50 80 LYS A O 1
ATOM 656 N N . THR A 1 81 ? 7.075 5.605 -11.046 1.00 77.38 81 THR A N 1
ATOM 657 C CA . THR A 1 81 ? 7.620 6.735 -11.819 1.00 77.38 81 THR A CA 1
ATOM 658 C C . THR A 1 81 ? 9.014 6.480 -12.379 1.00 77.38 81 THR A C 1
ATOM 660 O O . THR A 1 81 ? 9.382 7.110 -13.369 1.00 77.38 81 THR A O 1
ATOM 663 N N . GLN A 1 82 ? 9.767 5.520 -11.837 1.00 66.06 82 GLN A N 1
ATOM 664 C CA . GLN A 1 82 ? 11.082 5.135 -12.365 1.00 66.06 82 GLN A CA 1
ATOM 665 C C . GLN A 1 82 ? 11.064 4.458 -13.753 1.00 66.06 82 GLN A C 1
ATOM 667 O O . GLN A 1 82 ? 12.115 4.077 -14.262 1.00 66.06 82 GLN A O 1
ATOM 672 N N . ARG A 1 83 ? 9.918 4.429 -14.449 1.00 55.94 83 ARG A N 1
ATOM 673 C CA . ARG A 1 83 ? 9.754 4.010 -15.858 1.00 55.94 83 ARG A CA 1
ATOM 674 C C . ARG A 1 83 ? 10.472 4.873 -16.916 1.00 55.94 83 ARG A C 1
ATOM 676 O O . ARG A 1 83 ? 10.106 4.829 -18.087 1.00 55.94 83 ARG A O 1
ATOM 683 N N . ARG A 1 84 ? 11.483 5.673 -16.578 1.00 44.12 84 ARG A N 1
ATOM 684 C CA . ARG A 1 84 ? 12.203 6.494 -17.566 1.00 44.12 84 ARG A CA 1
ATOM 685 C C . ARG A 1 84 ? 13.697 6.490 -17.306 1.00 44.12 84 ARG A C 1
ATOM 687 O O . ARG A 1 84 ? 14.180 7.339 -16.567 1.00 44.12 84 ARG A O 1
ATOM 694 N N . SER A 1 85 ? 14.394 5.542 -17.927 1.00 39.41 85 SER A N 1
ATOM 695 C CA . SER A 1 85 ? 15.725 5.671 -18.551 1.00 39.41 85 SER A CA 1
ATOM 696 C C . SER A 1 85 ? 16.278 4.263 -18.783 1.00 39.41 85 SER A C 1
ATOM 698 O O . SER A 1 85 ? 17.077 3.764 -17.994 1.00 39.41 85 SER A O 1
ATOM 700 N N . ALA A 1 86 ? 15.806 3.606 -19.837 1.00 38.34 86 ALA A N 1
ATOM 701 C CA . ALA A 1 86 ? 16.506 2.500 -20.477 1.00 38.34 86 ALA A CA 1
ATOM 702 C C . ALA A 1 86 ? 16.396 2.711 -21.985 1.00 38.34 86 ALA A C 1
ATOM 704 O O . ALA A 1 86 ? 15.282 3.088 -22.420 1.00 38.34 86 ALA A O 1
#

Secondary structure (DSSP, 8-state):
---S-TTS----HHHHHHHHTTTEEEEEEEETTEEEEEEEE-TTT---SSHHHHHHHHHHHTTSTTSHHHHHHHHHHHHHHT----